Protein AF-A0A6H1ZNY2-F1 (afdb_monomer)

Foldseek 3Di:
DVLVVLLVVLVVVLVVLVVVLVVLVVLLPDPVNVVVDPSVVSVVSNVVSVVSNVVSVVVSVVSVVVVVD

Secondary structure (DSSP, 8-state):
-HHHHHHHHHHHHHHHHHHHHHHHHHHHT-HHHHHHS-HHHHHHHHHHHHHHHHHHHHHHHHHHHHHT-

Structure (mmCIF, N/CA/C/O backbone):
data_AF-A0A6H1ZNY2-F1
#
_entry.id   AF-A0A6H1ZNY2-F1
#
loop_
_atom_site.group_PDB
_atom_site.id
_atom_site.type_symbol
_atom_site.label_atom_id
_atom_site.label_alt_id
_atom_site.label_comp_id
_atom_site.label_asym_id
_atom_site.label_entity_id
_atom_site.label_seq_id
_atom_site.pdbx_PDB_ins_code
_atom_site.Cartn_x
_atom_site.Cartn_y
_atom_site.Cartn_z
_atom_site.occupancy
_atom_site.B_iso_or_equiv
_atom_site.auth_seq_id
_atom_site.auth_comp_id
_atom_site.auth_asym_id
_atom_site.auth_atom_id
_atom_site.pdbx_PDB_model_num
ATOM 1 N N . MET A 1 1 ? -18.198 4.016 19.416 1.00 61.94 1 MET A N 1
ATOM 2 C CA . MET A 1 1 ? -18.540 5.057 18.417 1.00 61.94 1 MET A CA 1
ATOM 3 C C . MET A 1 1 ? -17.300 5.743 17.841 1.00 61.94 1 MET A C 1
ATOM 5 O O . MET A 1 1 ? -17.231 5.860 16.630 1.00 61.94 1 MET A O 1
ATOM 9 N N . ILE A 1 2 ? -16.315 6.172 18.649 1.00 65.44 2 ILE A N 1
ATOM 10 C CA . ILE A 1 2 ? -15.033 6.691 18.118 1.00 65.44 2 ILE A CA 1
ATOM 11 C C . ILE A 1 2 ? -14.176 5.552 17.533 1.00 65.44 2 ILE A C 1
ATOM 13 O O . ILE A 1 2 ? -13.703 5.683 16.411 1.00 65.44 2 ILE A O 1
ATOM 17 N N . ASP A 1 3 ? -14.060 4.415 18.226 1.00 75.75 3 ASP A N 1
ATOM 18 C CA . ASP A 1 3 ? -13.207 3.294 17.777 1.00 75.75 3 ASP A CA 1
ATOM 19 C C . ASP A 1 3 ? -13.709 2.595 16.505 1.00 75.75 3 ASP A C 1
ATOM 21 O O . ASP A 1 3 ? -12.920 2.112 15.696 1.00 75.75 3 ASP A O 1
ATOM 25 N N . GLU A 1 4 ? -15.026 2.592 16.293 1.00 82.81 4 GLU A N 1
ATOM 26 C CA . GLU A 1 4 ? -15.660 2.030 15.095 1.00 82.81 4 GLU A CA 1
ATOM 27 C C . GLU A 1 4 ? -15.306 2.857 13.857 1.00 82.81 4 GLU A C 1
ATOM 29 O O . GLU A 1 4 ? -14.771 2.321 12.892 1.00 82.81 4 GLU A O 1
ATOM 3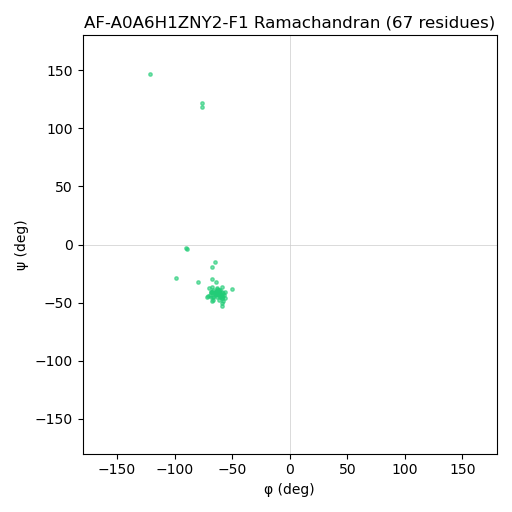4 N N .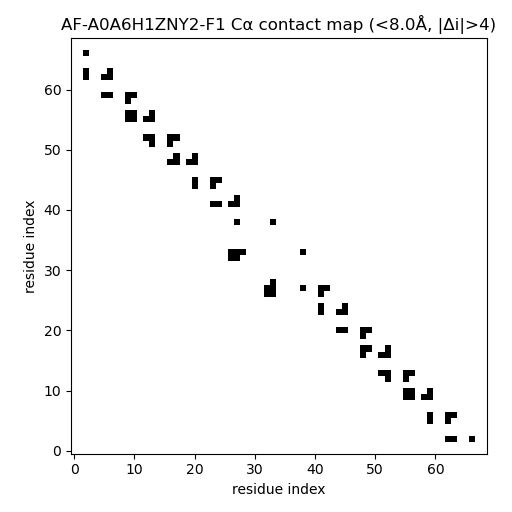 LYS A 1 5 ? -15.455 4.186 13.940 1.00 87.56 5 LYS A N 1
ATOM 35 C CA . LYS A 1 5 ? -15.051 5.098 12.866 1.00 87.56 5 LYS A CA 1
ATOM 36 C C . LYS A 1 5 ? -13.548 5.034 12.575 1.00 87.56 5 LYS A C 1
ATOM 38 O O . LYS A 1 5 ? -13.152 5.079 11.418 1.00 87.56 5 LYS A O 1
ATOM 43 N N . VAL A 1 6 ? -12.706 4.917 13.606 1.00 89.62 6 VAL A N 1
ATOM 44 C CA . VAL A 1 6 ? -11.254 4.753 13.414 1.00 89.62 6 VAL A CA 1
ATOM 45 C C . VAL A 1 6 ? -10.953 3.459 12.661 1.00 89.62 6 VAL A C 1
ATOM 47 O O . VAL A 1 6 ? -10.129 3.466 11.755 1.00 89.62 6 VAL A O 1
ATOM 50 N N . THR A 1 7 ? -11.635 2.363 12.993 1.00 88.69 7 THR A N 1
ATOM 51 C CA . THR A 1 7 ? -11.456 1.082 12.296 1.00 88.69 7 THR A CA 1
ATOM 52 C C . THR A 1 7 ? -11.882 1.184 10.828 1.00 88.69 7 THR A C 1
ATOM 54 O O . THR A 1 7 ? -11.134 0.752 9.95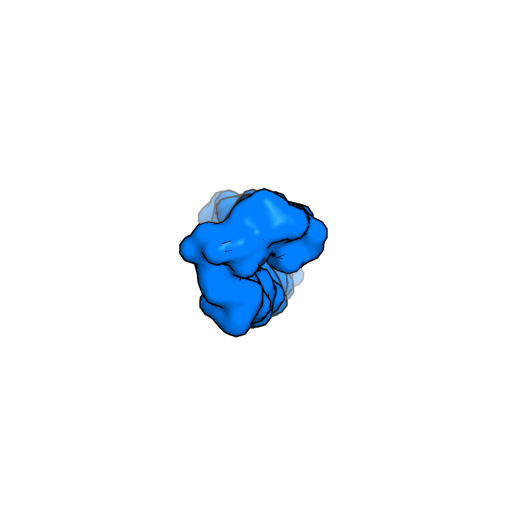7 1.00 88.69 7 THR A O 1
ATOM 57 N N . GLU A 1 8 ? -13.018 1.828 10.539 1.00 91.69 8 GLU A N 1
ATOM 58 C CA . GLU A 1 8 ? -13.477 2.088 9.165 1.00 91.69 8 GLU A CA 1
ATOM 59 C C . GLU A 1 8 ? -12.484 2.948 8.363 1.00 91.69 8 GLU A C 1
ATOM 61 O O . GLU A 1 8 ? -12.168 2.629 7.215 1.00 91.69 8 GLU A O 1
ATOM 66 N N . ASP A 1 9 ? -11.961 4.021 8.967 1.00 94.75 9 ASP A N 1
ATOM 67 C CA . ASP A 1 9 ? -10.970 4.897 8.334 1.00 94.75 9 ASP A CA 1
ATOM 68 C C . ASP A 1 9 ? -9.665 4.132 8.023 1.00 94.75 9 ASP A C 1
ATOM 70 O O . ASP A 1 9 ? -9.047 4.347 6.974 1.00 94.75 9 ASP A O 1
ATOM 74 N N . LEU A 1 10 ? -9.249 3.216 8.908 1.00 94.62 10 LEU A N 1
ATOM 75 C CA . LEU A 1 10 ? -8.073 2.364 8.707 1.00 94.62 10 LEU A CA 1
ATOM 76 C C . LEU A 1 10 ? -8.301 1.334 7.594 1.00 94.62 10 LEU A C 1
ATOM 78 O O . LEU A 1 10 ? -7.431 1.181 6.737 1.00 94.62 10 LEU A O 1
ATOM 82 N N . ASP A 1 11 ? -9.464 0.686 7.554 1.00 94.00 11 ASP A N 1
ATOM 83 C CA . ASP A 1 11 ? -9.811 -0.272 6.497 1.00 94.00 11 ASP A CA 1
ATOM 84 C C . ASP A 1 11 ? -9.818 0.399 5.118 1.00 94.00 11 ASP A C 1
ATOM 86 O O . ASP A 1 11 ? -9.190 -0.086 4.172 1.00 94.00 11 ASP A O 1
ATOM 90 N N . LEU A 1 12 ? -10.417 1.591 5.022 1.00 96.25 12 LEU A N 1
ATOM 91 C CA . LEU A 1 12 ? -10.393 2.385 3.796 1.00 96.25 12 LEU A CA 1
ATOM 92 C C . LEU A 1 12 ? -8.961 2.755 3.379 1.00 96.25 12 LEU A C 1
ATOM 94 O O . LEU A 1 12 ? -8.633 2.745 2.188 1.00 96.25 12 LEU A O 1
ATOM 98 N N . ALA A 1 13 ? -8.095 3.091 4.338 1.00 95.56 13 ALA A N 1
ATOM 99 C CA . ALA A 1 13 ? -6.703 3.414 4.057 1.00 95.56 13 ALA A CA 1
ATOM 100 C C . ALA A 1 13 ? -5.933 2.201 3.505 1.00 95.56 13 ALA A C 1
ATOM 102 O O . ALA A 1 13 ? -5.202 2.355 2.523 1.00 95.56 13 ALA A O 1
ATOM 103 N N . VAL A 1 14 ? -6.128 1.000 4.068 1.00 96.56 14 VAL A N 1
ATOM 104 C CA . VAL A 1 14 ? -5.534 -0.249 3.548 1.00 96.56 14 VAL A CA 1
ATOM 105 C C . VAL A 1 14 ? -5.957 -0.483 2.102 1.00 96.56 14 VAL A C 1
ATOM 107 O O . VAL A 1 14 ? -5.101 -0.710 1.241 1.00 96.56 14 VAL A O 1
ATOM 110 N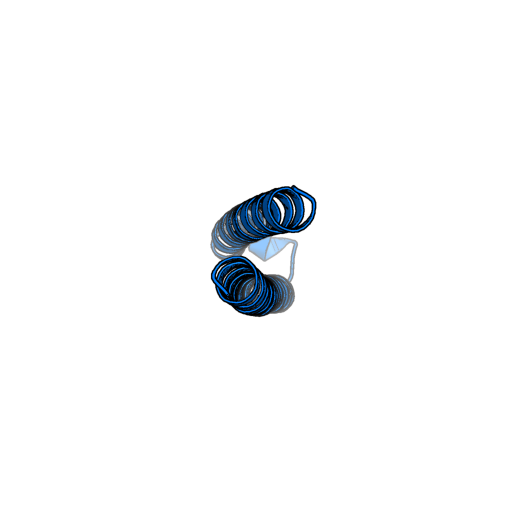 N . ASP A 1 15 ? -7.253 -0.374 1.813 1.00 96.50 15 ASP A N 1
ATOM 111 C CA . ASP A 1 15 ? -7.787 -0.586 0.468 1.00 96.50 15 ASP A CA 1
ATOM 112 C C . ASP A 1 15 ? -7.174 0.387 -0.541 1.00 96.50 15 ASP A C 1
ATOM 114 O O . ASP A 1 15 ? -6.725 -0.016 -1.619 1.00 96.50 15 ASP A O 1
ATOM 118 N N . LYS A 1 16 ? -7.043 1.666 -0.172 1.00 97.31 16 LYS A N 1
ATOM 119 C CA . LYS A 1 16 ? -6.411 2.665 -1.042 1.00 97.31 16 LYS A CA 1
ATOM 120 C C . LYS A 1 16 ? -4.928 2.408 -1.261 1.00 97.31 16 LYS A C 1
ATOM 122 O O . LYS A 1 16 ? -4.449 2.546 -2.388 1.00 97.31 16 LYS A O 1
ATOM 127 N N . VAL A 1 17 ? -4.195 1.986 -0.235 1.00 97.75 17 VAL A N 1
ATOM 128 C CA . VAL A 1 17 ? -2.782 1.609 -0.387 1.00 97.75 17 VAL A CA 1
ATOM 129 C C . VAL A 1 17 ? -2.638 0.401 -1.319 1.00 97.75 17 VAL A C 1
ATOM 131 O O . VAL A 1 17 ? -1.751 0.390 -2.178 1.00 97.75 17 VAL A O 1
ATOM 134 N N . ARG A 1 18 ? -3.536 -0.585 -1.222 1.00 97.50 18 ARG A N 1
ATOM 135 C CA . ARG A 1 18 ? -3.571 -1.756 -2.114 1.00 97.50 18 ARG A CA 1
ATOM 136 C C . ARG A 1 18 ? -3.906 -1.384 -3.558 1.00 97.50 18 ARG A C 1
ATOM 138 O O . ARG A 1 18 ? -3.247 -1.881 -4.472 1.00 97.50 18 ARG A O 1
ATOM 145 N N . GLU A 1 19 ? -4.862 -0.481 -3.779 1.00 97.94 19 GLU A N 1
ATOM 146 C CA . GLU A 1 19 ? -5.179 0.062 -5.109 1.00 97.94 19 GLU A CA 1
ATOM 147 C C . GLU A 1 19 ? -3.956 0.745 -5.745 1.00 97.94 19 GLU A C 1
ATOM 149 O O . GLU A 1 19 ? -3.624 0.485 -6.908 1.00 97.94 19 GLU A O 1
ATOM 154 N N . VAL A 1 20 ? -3.248 1.582 -4.976 1.00 97.94 20 VAL A N 1
ATOM 155 C CA . VAL A 1 20 ? -2.022 2.256 -5.430 1.00 97.94 20 VAL A CA 1
ATOM 156 C C . VAL A 1 20 ? -0.935 1.236 -5.751 1.00 97.94 20 VAL A C 1
ATOM 158 O O . VAL A 1 20 ? -0.329 1.310 -6.821 1.00 97.94 20 VAL A O 1
ATOM 161 N N . LYS A 1 21 ? -0.722 0.238 -4.888 1.00 97.88 21 LYS A N 1
ATOM 162 C CA . LYS A 1 21 ? 0.229 -0.846 -5.154 1.00 97.88 21 LYS A CA 1
ATOM 163 C C . LYS A 1 21 ? -0.095 -1.567 -6.465 1.00 97.88 21 LYS A C 1
ATOM 165 O O . LYS A 1 21 ? 0.794 -1.752 -7.289 1.00 97.88 21 LYS A O 1
ATOM 170 N N . ALA A 1 22 ? -1.360 -1.914 -6.701 1.00 97.25 22 ALA A N 1
ATOM 171 C CA . ALA A 1 22 ? -1.786 -2.586 -7.929 1.00 97.25 22 ALA A CA 1
ATOM 172 C C . ALA A 1 22 ? -1.586 -1.717 -9.187 1.00 97.25 22 ALA A C 1
ATOM 174 O O . ALA A 1 22 ? -1.328 -2.229 -10.279 1.00 97.25 22 ALA A O 1
ATOM 175 N N . LEU A 1 23 ? -1.703 -0.391 -9.072 1.00 96.12 23 LEU A N 1
ATOM 176 C CA . LEU A 1 23 ? -1.311 0.526 -10.142 1.00 96.12 23 LEU A CA 1
ATOM 177 C C . LEU A 1 23 ? 0.205 0.494 -10.376 1.00 96.12 23 LEU A C 1
ATOM 179 O O . LEU A 1 23 ? 0.632 0.359 -11.521 1.00 96.12 23 LEU A O 1
ATOM 183 N N . LEU A 1 24 ? 1.009 0.579 -9.316 1.00 95.31 24 LEU A N 1
ATOM 184 C CA . LEU A 1 24 ? 2.470 0.552 -9.409 1.00 95.31 24 LEU A CA 1
ATOM 185 C C . LEU A 1 24 ? 2.988 -0.767 -9.998 1.00 95.31 24 LEU A C 1
ATOM 187 O O . LEU A 1 24 ? 3.871 -0.735 -10.851 1.00 95.31 24 LEU A O 1
ATOM 191 N N . ASP A 1 25 ? 2.398 -1.903 -9.622 1.00 95.69 25 ASP A N 1
ATOM 192 C CA . ASP A 1 25 ? 2.708 -3.214 -10.202 1.00 95.69 25 ASP A CA 1
ATOM 193 C C . ASP A 1 25 ? 2.455 -3.214 -11.720 1.00 95.69 25 ASP A C 1
ATOM 195 O O . ASP A 1 25 ? 3.309 -3.639 -12.499 1.00 95.69 25 ASP A O 1
ATOM 199 N N . ARG A 1 26 ? 1.325 -2.655 -12.180 1.00 95.00 26 ARG A N 1
ATOM 200 C CA . ARG A 1 26 ? 1.042 -2.514 -13.622 1.00 95.00 26 ARG A CA 1
ATOM 201 C C . ARG A 1 26 ? 2.051 -1.609 -14.329 1.00 95.00 26 ARG A C 1
ATOM 203 O O . ARG A 1 26 ? 2.460 -1.922 -15.444 1.00 95.00 26 ARG A O 1
ATOM 210 N N . LEU A 1 27 ? 2.464 -0.510 -13.694 1.00 92.81 27 LEU A N 1
ATOM 211 C CA . LEU A 1 27 ? 3.469 0.406 -14.246 1.00 92.81 27 LEU A CA 1
ATOM 212 C C . LEU A 1 27 ? 4.859 -0.234 -14.321 1.00 92.81 27 LEU A C 1
ATOM 214 O O . LEU A 1 27 ? 5.578 -0.005 -15.289 1.00 92.81 27 LEU A O 1
ATOM 218 N N . TYR A 1 28 ? 5.227 -1.066 -13.345 1.00 92.88 28 TYR A N 1
ATOM 219 C CA . TYR A 1 28 ? 6.515 -1.760 -13.316 1.00 92.88 28 TYR A CA 1
ATOM 220 C C . TYR A 1 28 ? 6.724 -2.659 -14.546 1.00 92.88 28 TYR A C 1
ATOM 222 O O . TYR A 1 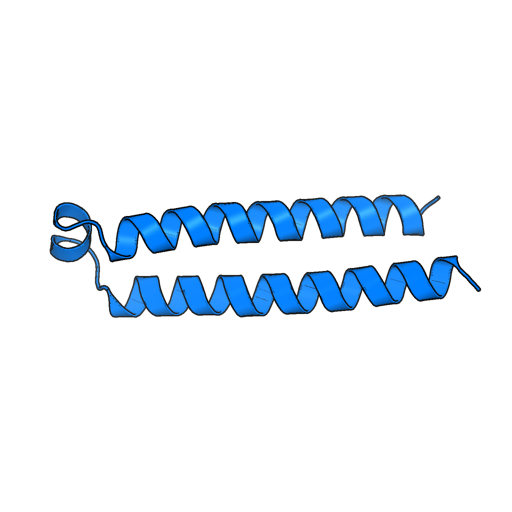28 ? 7.817 -2.693 -15.118 1.00 92.88 28 TYR A O 1
ATOM 230 N N . TYR A 1 29 ? 5.667 -3.359 -14.972 1.00 90.44 29 TYR A N 1
ATOM 231 C CA . TYR A 1 29 ? 5.691 -4.247 -16.139 1.00 90.44 29 TYR A CA 1
ATOM 232 C C . TYR A 1 29 ? 5.329 -3.552 -17.458 1.00 90.44 29 T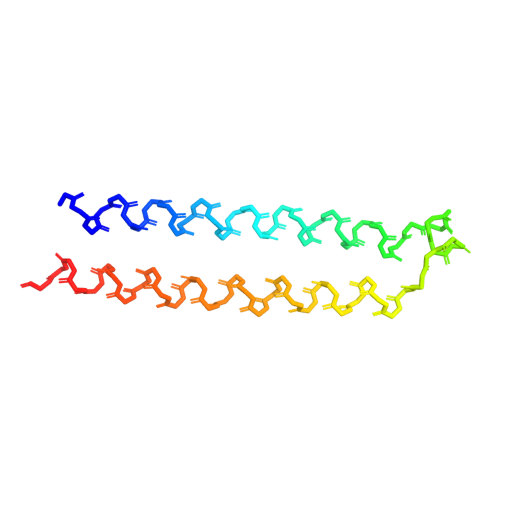YR A C 1
ATOM 234 O O . TYR A 1 29 ? 5.396 -4.180 -18.514 1.00 90.44 29 TYR A O 1
ATOM 242 N N . ASN A 1 30 ? 4.977 -2.265 -17.432 1.00 91.38 30 ASN A N 1
ATOM 243 C CA . ASN A 1 30 ? 4.678 -1.511 -18.641 1.00 91.38 30 ASN A CA 1
ATOM 244 C C . ASN A 1 30 ? 5.983 -1.141 -19.376 1.00 91.38 30 ASN A C 1
ATOM 246 O O . ASN A 1 30 ? 6.871 -0.493 -18.816 1.00 91.38 30 ASN A O 1
ATOM 250 N N . SER A 1 31 ? 6.108 -1.567 -20.637 1.00 85.12 31 SER A N 1
ATOM 251 C CA . SER A 1 31 ? 7.293 -1.333 -21.476 1.00 85.12 31 SER A CA 1
ATOM 252 C C . SER A 1 31 ? 7.553 0.147 -21.745 1.00 85.12 31 SER A C 1
ATOM 254 O O . SER A 1 31 ? 8.701 0.595 -21.698 1.00 85.12 31 SER A O 1
ATOM 256 N N . ASP A 1 32 ? 6.489 0.907 -21.982 1.00 84.44 32 ASP A N 1
ATOM 257 C CA . ASP A 1 32 ? 6.572 2.323 -22.322 1.00 84.44 32 ASP A CA 1
ATOM 258 C C . ASP A 1 32 ? 6.997 3.110 -21.083 1.00 84.44 32 ASP A C 1
ATOM 260 O O . ASP A 1 32 ? 7.923 3.914 -21.127 1.00 84.44 32 ASP A O 1
ATOM 264 N N . PHE A 1 33 ? 6.406 2.792 -19.931 1.00 79.88 33 PHE A N 1
ATOM 265 C CA . PHE A 1 33 ? 6.714 3.444 -18.665 1.00 79.88 33 PHE A CA 1
ATOM 266 C C . PHE A 1 33 ? 8.131 3.133 -18.172 1.00 79.88 33 PHE A C 1
ATOM 268 O O . PHE A 1 33 ? 8.839 4.035 -17.727 1.00 79.88 33 PHE A O 1
ATOM 275 N N . GLY A 1 34 ? 8.584 1.883 -18.311 1.00 74.31 34 GLY A N 1
ATOM 276 C CA . GLY A 1 34 ? 9.947 1.475 -17.955 1.00 74.31 34 GLY A CA 1
ATOM 277 C C . GLY A 1 34 ? 11.044 2.129 -18.804 1.00 74.31 34 GLY A C 1
ATOM 278 O O . GLY A 1 34 ? 12.207 2.097 -18.408 1.00 74.31 34 GLY A O 1
ATOM 279 N N . THR A 1 35 ? 10.683 2.728 -19.943 1.00 74.38 35 THR A N 1
ATOM 280 C CA . THR A 1 35 ? 11.605 3.504 -20.785 1.00 74.38 35 THR A CA 1
ATOM 281 C C . THR A 1 35 ? 11.826 4.918 -20.229 1.00 74.38 35 THR A C 1
ATOM 283 O O . THR A 1 35 ? 12.925 5.454 -20.347 1.00 74.38 35 THR A O 1
ATOM 286 N N . PHE A 1 36 ? 10.813 5.510 -19.581 1.00 75.06 36 PHE A N 1
ATOM 287 C CA . PHE A 1 36 ? 10.867 6.877 -19.039 1.00 75.06 36 PHE A CA 1
ATOM 288 C C . PHE A 1 36 ? 11.175 6.944 -17.538 1.00 75.06 36 PHE A C 1
ATOM 290 O O . PHE A 1 36 ? 11.757 7.923 -17.074 1.00 75.06 36 PHE A O 1
ATOM 297 N N . TYR A 1 37 ? 10.798 5.919 -16.773 1.00 75.75 37 TYR A N 1
ATOM 298 C CA . TYR A 1 37 ? 10.937 5.880 -15.318 1.00 75.75 37 TYR A CA 1
ATOM 299 C C . TYR A 1 37 ? 11.788 4.696 -14.866 1.00 75.75 37 TYR A C 1
ATOM 301 O O . TYR A 1 37 ? 11.759 3.609 -15.442 1.00 75.75 37 TYR A O 1
ATOM 309 N N . THR A 1 38 ? 12.544 4.887 -13.783 1.00 83.56 38 THR A N 1
ATOM 310 C CA . THR A 1 38 ? 13.443 3.850 -13.277 1.00 83.56 38 THR A CA 1
ATOM 311 C C . THR A 1 38 ? 12.643 2.767 -12.543 1.00 83.56 38 THR A C 1
ATOM 313 O O . THR A 1 38 ? 12.013 3.002 -11.511 1.00 83.56 38 THR A O 1
ATOM 316 N N . ARG A 1 39 ? 12.695 1.530 -13.051 1.00 89.19 39 ARG A N 1
ATOM 317 C CA . ARG A 1 39 ? 12.101 0.351 -12.389 1.00 89.19 39 ARG A CA 1
ATOM 318 C C . ARG A 1 39 ? 12.495 0.197 -10.910 1.00 89.19 39 ARG A C 1
ATOM 320 O O . ARG A 1 39 ? 11.624 -0.174 -10.124 1.00 89.19 39 ARG A O 1
ATOM 327 N N . PRO A 1 40 ? 13.745 0.491 -10.487 1.00 92.25 40 PRO A N 1
ATOM 328 C CA . PRO A 1 40 ? 14.109 0.474 -9.071 1.00 92.25 40 PRO A CA 1
ATOM 329 C C . PRO A 1 40 ? 13.245 1.391 -8.201 1.00 92.25 40 PRO A C 1
ATOM 331 O O . PRO A 1 40 ? 12.833 0.980 -7.122 1.00 92.25 40 PRO A O 1
ATOM 334 N N . PHE A 1 41 ? 12.910 2.592 -8.680 1.00 91.50 41 PHE A N 1
ATOM 335 C CA . PHE A 1 41 ? 12.073 3.524 -7.928 1.00 91.50 41 PHE A CA 1
ATOM 336 C C . PHE A 1 41 ? 10.647 2.990 -7.756 1.00 91.50 41 PHE A C 1
ATOM 338 O O . PHE A 1 41 ? 10.117 2.987 -6.649 1.00 91.50 41 PHE A O 1
ATOM 345 N N . ILE A 1 42 ? 10.052 2.452 -8.825 1.00 93.06 42 ILE A N 1
ATOM 346 C CA . ILE A 1 42 ? 8.719 1.833 -8.757 1.00 93.06 42 ILE A CA 1
ATOM 347 C C . ILE A 1 42 ? 8.729 0.636 -7.795 1.00 93.06 42 ILE A C 1
ATOM 349 O O . ILE A 1 42 ? 7.827 0.506 -6.975 1.00 93.06 42 ILE A O 1
ATOM 353 N N . SER A 1 43 ? 9.775 -0.195 -7.832 1.00 95.12 43 SER A N 1
ATOM 354 C CA . SER A 1 43 ? 9.945 -1.317 -6.896 1.00 95.12 43 SER A CA 1
ATOM 355 C C . SER A 1 43 ? 10.001 -0.856 -5.435 1.00 95.12 43 SER A C 1
ATOM 357 O O . SER A 1 43 ? 9.343 -1.443 -4.578 1.00 95.12 43 SER A O 1
ATOM 359 N N . MET A 1 44 ? 10.721 0.233 -5.143 1.00 96.50 44 MET A N 1
ATOM 360 C CA . MET A 1 44 ? 10.742 0.822 -3.799 1.00 96.50 44 MET A CA 1
ATOM 361 C C . MET A 1 44 ? 9.359 1.319 -3.366 1.00 96.50 44 MET A C 1
ATOM 363 O O . MET A 1 44 ? 8.966 1.093 -2.225 1.00 96.50 44 MET A O 1
ATOM 367 N N . LEU A 1 45 ? 8.603 1.959 -4.263 1.00 96.31 45 LEU A N 1
ATOM 368 C CA . LEU A 1 45 ? 7.239 2.401 -3.962 1.00 96.31 45 LEU A CA 1
ATOM 369 C C . LEU A 1 45 ? 6.297 1.219 -3.701 1.00 96.31 45 LEU A C 1
ATOM 371 O O . LEU A 1 45 ? 5.510 1.272 -2.762 1.00 96.31 45 LEU A O 1
ATOM 375 N N . ILE A 1 46 ? 6.410 0.134 -4.474 1.00 97.19 46 ILE A N 1
ATOM 376 C CA . ILE A 1 46 ? 5.649 -1.103 -4.238 1.00 97.19 46 ILE A CA 1
ATOM 377 C C . ILE A 1 46 ? 5.951 -1.650 -2.837 1.00 97.19 46 ILE A C 1
ATOM 379 O O . ILE A 1 46 ? 5.023 -1.978 -2.099 1.00 97.19 46 ILE A O 1
ATOM 383 N N . GLN A 1 47 ? 7.230 -1.705 -2.445 1.00 98.00 47 GLN A N 1
ATOM 384 C CA . GLN A 1 47 ? 7.636 -2.146 -1.104 1.00 98.00 47 GLN A CA 1
ATOM 385 C C . GLN A 1 47 ? 7.104 -1.220 -0.004 1.00 98.00 47 GLN A C 1
ATOM 387 O O . GLN A 1 47 ? 6.628 -1.706 1.020 1.00 98.00 47 GLN A O 1
ATOM 392 N N . ALA A 1 48 ? 7.134 0.097 -0.222 1.00 98.00 48 ALA A N 1
ATOM 393 C CA . ALA A 1 48 ? 6.577 1.069 0.713 1.00 98.00 48 ALA A CA 1
ATOM 394 C C . ALA A 1 48 ? 5.062 0.883 0.895 1.00 98.00 48 ALA A C 1
ATOM 396 O O . ALA A 1 48 ? 4.580 0.935 2.024 1.00 98.00 48 ALA A O 1
ATOM 397 N N . CYS A 1 49 ? 4.317 0.608 -0.183 1.00 98.19 49 CYS A N 1
ATOM 398 C CA . CYS A 1 49 ? 2.894 0.288 -0.092 1.00 98.19 49 CYS A CA 1
ATOM 399 C C . CYS A 1 49 ? 2.642 -1.002 0.696 1.00 98.19 49 CYS A C 1
ATOM 401 O O . CYS A 1 49 ? 1.743 -1.016 1.529 1.00 98.19 49 CYS A O 1
ATOM 403 N N . THR A 1 50 ? 3.431 -2.062 0.476 1.00 97.69 50 THR A N 1
ATOM 404 C CA . THR A 1 50 ? 3.318 -3.301 1.267 1.00 97.69 50 THR A CA 1
ATOM 405 C C . THR A 1 50 ? 3.537 -3.018 2.751 1.00 97.69 50 THR A C 1
ATOM 407 O O . THR A 1 50 ? 2.669 -3.314 3.562 1.00 97.69 50 THR A O 1
ATOM 410 N N . TYR A 1 51 ? 4.646 -2.356 3.098 1.00 97.94 51 TYR A N 1
ATOM 411 C CA . TYR A 1 51 ? 4.948 -2.012 4.487 1.00 97.94 51 TYR A CA 1
ATOM 412 C C . TYR A 1 51 ? 3.833 -1.177 5.129 1.00 97.94 51 TYR A C 1
ATOM 414 O O . TYR A 1 51 ? 3.450 -1.423 6.270 1.00 97.94 51 TYR A O 1
ATOM 422 N N . LEU A 1 52 ? 3.303 -0.189 4.406 1.00 97.56 52 LEU A N 1
ATOM 423 C CA . LEU A 1 52 ? 2.245 0.672 4.918 1.00 97.56 52 LEU A CA 1
ATOM 424 C C . LEU A 1 52 ? 0.937 -0.099 5.142 1.00 97.56 52 LEU A C 1
ATOM 426 O O . LEU A 1 52 ? 0.338 0.060 6.200 1.00 97.56 52 LEU A O 1
ATOM 430 N N . ALA A 1 53 ? 0.521 -0.942 4.191 1.00 96.69 53 ALA A N 1
ATOM 431 C CA . ALA A 1 53 ? -0.683 -1.761 4.328 1.00 96.69 53 ALA A CA 1
ATOM 432 C C . ALA A 1 53 ? -0.590 -2.681 5.554 1.00 96.69 53 ALA A C 1
ATOM 434 O O . ALA A 1 53 ? -1.468 -2.622 6.410 1.00 96.69 5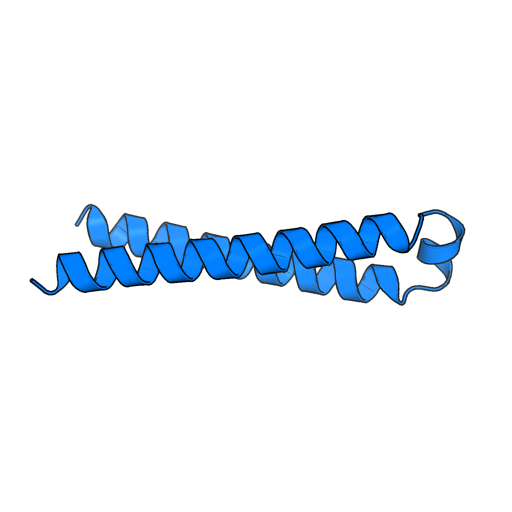3 ALA A O 1
ATOM 435 N N . ASP A 1 54 ? 0.516 -3.418 5.697 1.00 96.62 54 ASP A N 1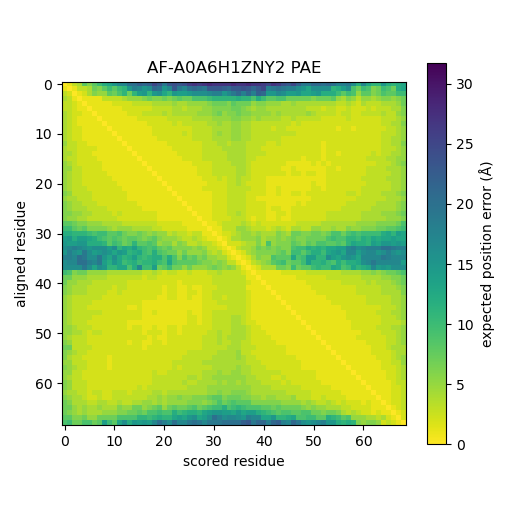
ATOM 436 C CA . ASP A 1 54 ? 0.727 -4.343 6.817 1.00 96.62 54 ASP A CA 1
ATOM 437 C C . ASP A 1 54 ? 0.651 -3.619 8.176 1.00 96.62 54 ASP A C 1
ATOM 439 O O . ASP A 1 54 ? 0.049 -4.108 9.132 1.00 96.62 54 ASP A O 1
ATOM 443 N N . ASN A 1 55 ? 1.237 -2.419 8.277 1.00 96.88 55 ASN A N 1
ATOM 444 C CA . ASN A 1 55 ? 1.208 -1.641 9.518 1.00 96.88 55 ASN A CA 1
ATOM 445 C C . ASN A 1 55 ? -0.188 -1.091 9.845 1.00 96.88 55 ASN A C 1
ATOM 447 O O . ASN A 1 55 ? -0.551 -1.038 11.022 1.00 96.88 55 ASN A O 1
ATOM 451 N N . ILE A 1 56 ? -0.960 -0.672 8.837 1.00 95.56 56 ILE A N 1
ATOM 452 C CA . ILE A 1 56 ? -2.333 -0.193 9.044 1.00 95.56 56 ILE A CA 1
ATOM 453 C C . ILE A 1 56 ? -3.234 -1.357 9.472 1.00 95.56 56 ILE A C 1
ATOM 455 O O . ILE A 1 56 ? -4.018 -1.185 10.401 1.00 95.56 56 ILE A O 1
ATOM 459 N N . GLU A 1 57 ? -3.080 -2.545 8.881 1.00 94.19 57 GLU A N 1
ATOM 460 C CA . GLU A 1 57 ? -3.839 -3.741 9.276 1.00 94.19 57 GLU A CA 1
ATOM 461 C C . GLU A 1 57 ? -3.563 -4.134 10.731 1.00 94.19 57 GLU A C 1
ATOM 463 O O . GLU A 1 57 ? -4.494 -4.286 11.520 1.00 94.19 57 GLU A O 1
ATOM 468 N N . VAL A 1 58 ? -2.287 -4.177 11.132 1.00 95.06 58 VAL A N 1
ATOM 469 C CA . VAL A 1 58 ? -1.907 -4.433 12.532 1.00 95.06 58 VAL A CA 1
ATOM 470 C C . VAL A 1 58 ? -2.494 -3.383 13.479 1.00 95.06 58 VAL A C 1
ATOM 472 O O . VAL A 1 58 ? -2.861 -3.700 14.613 1.00 95.06 58 VAL A O 1
ATOM 475 N N . LEU A 1 59 ? -2.562 -2.120 13.054 1.00 93.69 59 LEU A N 1
ATOM 476 C CA . LEU A 1 59 ? -3.172 -1.065 13.856 1.00 93.69 59 LEU A CA 1
ATOM 477 C C . LEU A 1 59 ? -4.690 -1.263 13.975 1.00 93.69 59 LEU A C 1
ATOM 479 O O . LEU A 1 59 ? -5.211 -1.179 15.085 1.00 93.69 59 LEU A O 1
ATOM 483 N N . ALA A 1 60 ? -5.378 -1.567 12.873 1.00 90.19 60 ALA A N 1
ATOM 484 C CA . ALA A 1 60 ? -6.817 -1.822 12.852 1.00 90.19 60 ALA A CA 1
ATOM 485 C C . ALA A 1 60 ? -7.193 -2.994 13.768 1.00 90.19 60 ALA A C 1
ATOM 487 O O . ALA A 1 60 ? -8.113 -2.876 14.579 1.00 90.19 60 ALA A O 1
ATOM 488 N N . ASP A 1 61 ? -6.427 -4.085 13.729 1.00 90.88 61 ASP A N 1
ATOM 489 C CA . ASP A 1 61 ? -6.650 -5.248 14.591 1.00 90.88 61 ASP A CA 1
ATOM 490 C C . ASP A 1 61 ? -6.523 -4.899 16.078 1.00 90.88 61 ASP A C 1
ATOM 492 O O . ASP A 1 61 ? -7.368 -5.291 16.885 1.00 90.88 61 ASP A O 1
ATOM 496 N N . LYS A 1 62 ? -5.540 -4.069 16.450 1.00 90.88 62 LYS A N 1
ATOM 497 C CA . LYS A 1 62 ? -5.398 -3.594 17.836 1.00 90.88 62 LYS A CA 1
ATOM 498 C C . LYS A 1 62 ? -6.598 -2.772 18.304 1.00 90.88 62 LYS A C 1
ATOM 500 O O . LYS A 1 62 ? -7.003 -2.912 19.457 1.00 90.88 62 LYS A O 1
ATOM 505 N N . TYR A 1 63 ? -7.163 -1.927 17.443 1.00 89.06 63 TYR A N 1
ATOM 506 C CA . TYR A 1 63 ? -8.368 -1.160 17.775 1.00 89.06 63 TYR A CA 1
ATOM 507 C C . TYR A 1 63 ? -9.591 -2.071 17.941 1.00 89.06 63 TYR A C 1
ATOM 509 O O . TYR A 1 63 ? -10.348 -1.913 18.901 1.00 89.06 63 TYR A O 1
ATOM 517 N N . ARG A 1 64 ? -9.749 -3.084 17.080 1.00 86.44 64 ARG A N 1
ATOM 518 C CA . ARG A 1 64 ? -10.829 -4.084 17.189 1.00 86.44 64 ARG A CA 1
ATOM 519 C C . ARG A 1 64 ? -10.750 -4.892 18.485 1.00 86.44 64 ARG A C 1
ATOM 521 O O . ARG A 1 64 ? -11.769 -5.106 19.145 1.00 86.44 64 ARG A O 1
ATOM 528 N N . GLU A 1 65 ? -9.549 -5.315 18.877 1.00 88.94 65 GLU A N 1
ATOM 529 C CA . GLU A 1 65 ? -9.321 -6.031 20.138 1.00 88.94 65 GLU A CA 1
ATOM 530 C C . GLU A 1 65 ? -9.664 -5.177 21.363 1.00 88.94 65 GLU A C 1
ATOM 532 O O . GLU A 1 65 ? -10.211 -5.693 22.338 1.00 88.94 65 GLU A O 1
ATOM 537 N N . GLN A 1 66 ? -9.354 -3.877 21.326 1.00 84.38 66 GLN A N 1
ATOM 538 C CA . GLN A 1 66 ? -9.689 -2.943 22.404 1.00 84.38 66 GLN A CA 1
ATOM 539 C C . GLN A 1 66 ? -11.194 -2.702 22.510 1.00 84.38 66 GLN A C 1
ATOM 541 O O . GLN A 1 66 ? -11.715 -2.695 23.619 1.00 84.38 66 GLN A O 1
ATOM 546 N N . ALA A 1 67 ? -11.892 -2.567 21.381 1.00 78.88 67 ALA A N 1
ATOM 547 C CA . ALA A 1 67 ? -13.343 -2.385 21.353 1.00 78.88 67 ALA A CA 1
ATOM 548 C C . ALA A 1 67 ? -14.128 -3.626 21.829 1.00 78.88 67 ALA A C 1
ATOM 550 O O . ALA A 1 67 ? -15.301 -3.517 22.178 1.00 78.88 67 ALA A O 1
ATOM 551 N N . SER A 1 68 ? -13.488 -4.801 21.833 1.00 74.81 68 SER A N 1
ATOM 552 C CA . SER A 1 68 ? -14.080 -6.077 22.261 1.00 74.81 68 SER A CA 1
ATOM 553 C C . SER A 1 68 ? -13.918 -6.370 23.763 1.00 74.81 68 SER A C 1
ATOM 555 O O . SER A 1 68 ? -14.396 -7.407 24.227 1.00 74.81 68 SER A O 1
ATOM 557 N N . ARG A 1 69 ? -13.211 -5.511 24.510 1.00 66.19 69 ARG A N 1
ATOM 558 C CA . ARG A 1 69 ? -12.984 -5.623 25.962 1.00 66.19 69 ARG A CA 1
ATOM 559 C C . ARG A 1 69 ? -13.894 -4.683 26.739 1.00 66.19 69 ARG A C 1
ATOM 561 O O . ARG A 1 69 ? -14.314 -5.098 27.840 1.00 66.19 69 ARG A O 1
#

Solvent-accessible surface area (backbone atoms only — not comparable to full-atom values): 3716 Å² total; per-residue (Å²): 112,69,66,58,53,51,37,53,54,35,53,53,50,33,53,50,35,50,53,51,30,57,50,41,56,54,46,59,73,29,71,72,50,48,72,78,42,63,55,69,59,46,52,51,50,39,50,49,30,51,55,50,31,57,53,40,51,56,49,34,52,53,51,55,57,58,75,73,109

Nearest PDB structures (foldseek):
  5n6x-assembly1_A  TM=8.226E-01  e=4.280E+00  Legionella pneumophila
  3lss-assembly1_A  TM=7.879E-01  e=5.541E+00  Trypanosoma brucei
  5da9-assembly1_A  TM=4.437E-01  e=6.725E+00  Thermochaetoides thermophila DSM 1495
  6yvd-assembly1_D  TM=4.279E-01  e=6.725E+00  Saccharomyces cerevisiae S288C

pLDDT: mean 90.22, std 8.75, range [61.94, 98.19]

Radius of gyration: 15.81 Å; Cα contacts (8 Å, |Δi|>4): 4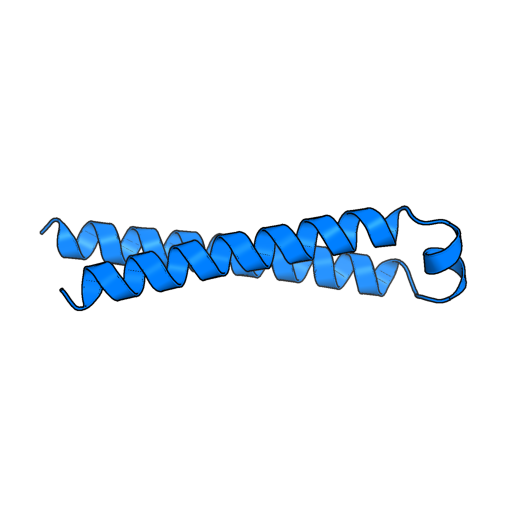7; chains: 1; bounding box: 33×13×48 Å

Sequence (69 aa):
MIDEKVTEDLDLAVDKVREVKALLDRLYYNSDFGTFYTRPFISMLIQACTYLADNIEVLADKYREQASR

Mean predicted aligned error: 4.33 Å

Organism: NCBI:txid1070528